Protein AF-A0A7V5EYB5-F1 (afdb_monomer)

Secondary structure (DSSP, 8-state):
--HHHHHHHHHHHHHTTTTTT-TTTTSPP--S--STTHHHHHHHHHHHHHHHHHHHHHHHHHHHHHHHHHT-HHHHHHHHHHHHHHHTT-SS-PPPP--HHHHHHHHHTT-

Mean predicted aligned error: 9.38 Å

Sequence (111 aa):
MGYLFVERLLEEARDRGDFDALPGSGEPLELADTGPGWWARRTLQEERRHERRAELLRRLRRELPRLVARRDRAGLEALAAAVRAWNDGAADDELPTVDVDELLRRAEERC

Structure (mmCIF, N/CA/C/O backbone):
data_AF-A0A7V5EYB5-F1
#
_entry.id   AF-A0A7V5EYB5-F1
#
loop_
_atom_site.group_PDB
_atom_site.id
_atom_site.type_symbol
_atom_site.label_atom_id
_atom_site.label_alt_id
_atom_site.label_comp_id
_atom_site.label_asym_id
_atom_site.label_entity_id
_atom_site.label_seq_id
_atom_site.pdbx_PDB_ins_code
_atom_site.Cartn_x
_atom_site.Cartn_y
_atom_site.Cartn_z
_atom_site.occupancy
_atom_site.B_iso_or_equiv
_atom_site.auth_seq_id
_atom_site.auth_comp_id
_atom_site.auth_asym_id
_atom_site.auth_atom_id
_atom_site.pdbx_PDB_model_num
ATOM 1 N N . MET A 1 1 ? -35.974 11.246 10.266 1.00 50.91 1 MET A N 1
ATOM 2 C CA . MET A 1 1 ? -36.735 10.456 11.257 1.00 50.91 1 MET A CA 1
ATOM 3 C C . MET A 1 1 ? -36.421 8.976 11.005 1.00 50.91 1 MET A C 1
ATOM 5 O O . MET A 1 1 ? -37.084 8.355 10.196 1.00 50.91 1 MET A O 1
ATOM 9 N N . GLY A 1 2 ? -35.316 8.458 11.552 1.00 59.19 2 GLY A N 1
ATOM 10 C CA . GLY A 1 2 ? -34.819 7.091 11.270 1.00 59.19 2 GLY A CA 1
ATOM 11 C C . GLY A 1 2 ? -34.095 6.421 12.446 1.00 59.19 2 GLY A C 1
ATOM 12 O O . GLY A 1 2 ? -33.813 5.231 12.392 1.00 59.19 2 GLY A O 1
ATOM 13 N N . TYR A 1 3 ? -33.859 7.168 13.529 1.00 62.97 3 TYR A N 1
ATOM 14 C CA . TYR A 1 3 ? -33.218 6.683 14.753 1.00 62.97 3 TYR A CA 1
ATOM 15 C C . TYR A 1 3 ? -34.043 5.595 15.465 1.00 62.97 3 TYR A C 1
ATOM 17 O O . TYR A 1 3 ? -33.483 4.590 15.874 1.00 62.97 3 TYR A O 1
ATOM 25 N N . LEU A 1 4 ? -35.377 5.718 15.502 1.00 76.50 4 LEU A N 1
ATOM 26 C CA . LEU A 1 4 ? -36.259 4.783 16.227 1.00 76.50 4 LEU A CA 1
ATOM 27 C C . LEU A 1 4 ? -36.265 3.349 15.672 1.00 76.50 4 LEU A C 1
ATOM 29 O O . LEU A 1 4 ? -36.464 2.399 16.420 1.00 76.50 4 LEU A O 1
ATOM 33 N N . PHE A 1 5 ? -36.066 3.174 14.362 1.00 87.25 5 PHE A N 1
ATOM 34 C CA . PHE A 1 5 ? -35.992 1.835 13.768 1.00 87.25 5 PHE A CA 1
ATOM 35 C C . PHE A 1 5 ? -34.659 1.155 14.088 1.00 87.25 5 PHE A C 1
ATOM 37 O O . PHE A 1 5 ? -34.631 -0.032 14.402 1.00 87.25 5 PHE A O 1
ATOM 44 N N . VAL A 1 6 ? -33.570 1.925 14.030 1.00 83.56 6 VAL A N 1
ATOM 45 C CA . VAL A 1 6 ? -32.222 1.440 14.334 1.00 83.56 6 VAL A CA 1
ATOM 46 C C . VAL A 1 6 ? -32.093 1.103 15.817 1.00 8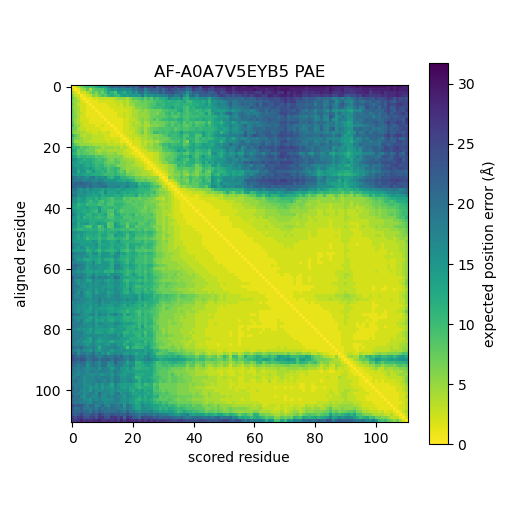3.56 6 VAL A C 1
ATOM 48 O O . VAL A 1 6 ? -31.565 0.047 16.139 1.00 83.56 6 VAL A O 1
ATOM 51 N N . GLU A 1 7 ? -32.626 1.939 16.711 1.0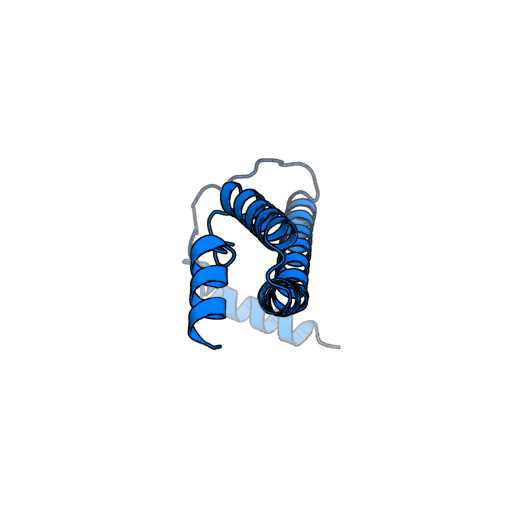0 87.69 7 GLU A N 1
ATOM 52 C CA . GLU A 1 7 ? -32.621 1.669 18.154 1.00 87.69 7 GLU A CA 1
ATOM 53 C C . GLU A 1 7 ? -33.385 0.390 18.500 1.00 87.69 7 GLU A C 1
ATOM 55 O O . GLU A 1 7 ? -32.842 -0.466 19.193 1.00 87.69 7 GLU A O 1
ATOM 60 N N . ARG A 1 8 ? -34.584 0.196 17.931 1.00 90.19 8 ARG A N 1
ATOM 61 C CA . ARG A 1 8 ? -35.361 -1.034 18.146 1.00 90.19 8 ARG A CA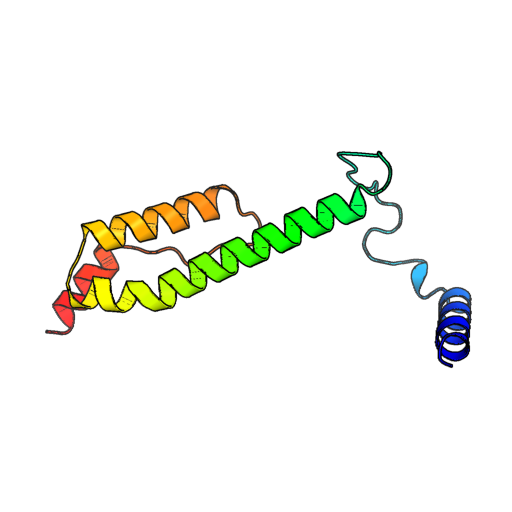 1
ATOM 62 C C . ARG A 1 8 ? -34.628 -2.282 17.646 1.00 90.19 8 ARG A C 1
ATOM 64 O O . ARG A 1 8 ? -34.620 -3.300 18.326 1.00 90.19 8 ARG A O 1
ATOM 71 N N . LEU A 1 9 ? -33.990 -2.207 16.477 1.00 88.56 9 LEU A N 1
ATOM 72 C CA . LEU A 1 9 ? -33.162 -3.302 15.954 1.00 88.56 9 LEU A CA 1
ATOM 73 C C . LEU A 1 9 ? -31.990 -3.635 16.882 1.00 88.56 9 LEU A C 1
ATOM 75 O O . LEU A 1 9 ? -31.648 -4.805 17.038 1.00 88.56 9 LEU A O 1
ATOM 79 N N . LEU A 1 10 ? -31.378 -2.611 17.479 1.00 86.31 10 LEU A N 1
ATOM 80 C CA . LEU A 1 10 ? -30.257 -2.774 18.396 1.00 86.31 10 LEU A CA 1
ATOM 81 C C . LEU A 1 10 ? -30.698 -3.449 19.699 1.00 86.31 10 LEU A C 1
ATOM 83 O O . LEU A 1 10 ? -30.016 -4.355 20.174 1.00 86.31 10 LEU A O 1
ATOM 87 N N . GLU A 1 11 ? -31.843 -3.037 20.246 1.00 89.06 11 GLU A N 1
ATOM 88 C CA . GLU A 1 11 ? -32.442 -3.655 21.433 1.00 89.06 11 GLU A CA 1
ATOM 89 C C . GLU A 1 11 ? -32.802 -5.120 21.180 1.00 89.06 11 GLU A C 1
ATOM 91 O O . GLU A 1 11 ? -32.371 -5.988 21.933 1.00 89.06 11 GLU A O 1
ATOM 96 N N . GLU A 1 12 ? -33.496 -5.420 20.079 1.00 91.38 12 GLU A N 1
ATOM 97 C CA . GLU A 1 12 ? -33.858 -6.796 19.723 1.00 91.38 12 GLU A CA 1
ATOM 98 C C . GLU A 1 12 ? -32.624 -7.689 19.507 1.00 91.38 12 GLU A C 1
ATOM 100 O O . GLU A 1 12 ? -32.628 -8.852 19.908 1.00 91.38 12 GLU A O 1
ATOM 105 N N . ALA A 1 13 ? -31.564 -7.169 18.880 1.00 85.69 13 ALA A N 1
ATOM 106 C CA . ALA A 1 13 ? -30.318 -7.910 18.674 1.00 85.69 13 ALA A CA 1
ATOM 107 C C . ALA A 1 13 ? -29.569 -8.166 19.989 1.00 85.69 13 ALA A C 1
ATOM 109 O O . ALA A 1 13 ? -29.036 -9.256 20.204 1.00 85.69 13 ALA A O 1
ATOM 110 N N . ARG A 1 14 ? -29.569 -7.184 20.899 1.00 85.50 14 ARG A N 1
ATOM 111 C CA . ARG A 1 14 ? -29.002 -7.342 22.240 1.00 85.50 14 ARG A CA 1
ATOM 112 C C . ARG A 1 14 ? -29.771 -8.389 23.044 1.00 85.50 14 ARG A C 1
ATOM 114 O O . ARG A 1 14 ? -29.144 -9.242 23.657 1.00 85.50 14 ARG A O 1
ATOM 121 N N . ASP A 1 15 ? -31.100 -8.353 23.007 1.00 89.31 15 ASP A N 1
ATOM 122 C CA . ASP A 1 15 ? -31.950 -9.283 23.758 1.00 89.31 15 ASP A CA 1
ATOM 123 C C . ASP A 1 15 ? -31.839 -10.729 23.243 1.00 89.31 15 ASP A C 1
ATOM 125 O O . ASP A 1 15 ? -31.988 -11.676 24.014 1.00 89.31 15 ASP A O 1
ATOM 129 N N . ARG A 1 16 ? -31.530 -10.919 21.953 1.00 89.88 16 ARG A N 1
ATOM 130 C CA . ARG A 1 16 ? -31.219 -12.236 21.370 1.00 89.88 16 ARG A CA 1
ATOM 131 C C . ARG A 1 16 ? -29.812 -12.746 21.689 1.00 89.88 16 ARG A C 1
ATOM 133 O O . ARG A 1 16 ? -29.531 -13.909 21.411 1.00 89.88 16 ARG A O 1
ATOM 140 N N . GLY A 1 17 ? -28.942 -11.905 22.248 1.00 86.81 17 GLY A N 1
ATOM 141 C CA . GLY A 1 17 ? -27.539 -12.249 22.469 1.00 86.81 17 GLY A CA 1
ATOM 142 C C . GLY A 1 17 ? -26.722 -12.301 21.175 1.00 86.81 17 GLY A C 1
ATOM 143 O O . GLY A 1 17 ? -25.685 -12.962 21.138 1.00 86.81 17 GLY A O 1
ATOM 144 N N . ASP A 1 18 ? -27.137 -11.587 20.116 1.00 85.81 18 ASP A N 1
ATOM 145 C CA . ASP A 1 18 ? -26.438 -11.567 18.816 1.00 85.81 18 ASP A CA 1
ATOM 146 C C . ASP A 1 18 ? -24.973 -11.059 18.946 1.00 85.81 18 ASP A C 1
ATOM 148 O O . ASP A 1 18 ? -24.164 -11.236 18.034 1.00 85.81 18 ASP A O 1
ATOM 152 N N . PHE A 1 19 ? -24.610 -10.454 20.089 1.00 83.38 19 PHE A N 1
ATOM 153 C CA . PHE A 1 19 ? -23.279 -9.916 20.397 1.00 83.38 19 PHE A CA 1
ATOM 154 C C . PHE A 1 19 ? -22.444 -10.754 21.388 1.00 83.38 19 PHE A C 1
ATOM 156 O O . PHE A 1 19 ? -21.265 -10.453 21.576 1.00 83.38 19 PHE A O 1
ATOM 163 N N . ASP A 1 20 ? -23.003 -11.796 22.013 1.00 81.56 20 ASP A N 1
ATOM 164 C CA . ASP A 1 20 ? -22.358 -12.479 23.151 1.00 81.56 20 ASP A CA 1
ATOM 165 C C . ASP A 1 20 ? -21.142 -13.338 22.747 1.00 81.56 20 ASP A C 1
ATOM 167 O O . ASP A 1 20 ? -20.248 -13.589 23.556 1.00 81.56 20 ASP A O 1
ATOM 171 N N . ALA A 1 21 ? -21.070 -13.756 21.481 1.00 81.56 21 ALA A N 1
ATOM 172 C CA . ALA A 1 21 ? -20.034 -14.651 20.956 1.00 81.56 21 ALA A CA 1
ATOM 173 C C . ALA A 1 21 ? -19.368 -14.113 19.679 1.00 81.56 21 ALA A C 1
ATOM 175 O O . ALA A 1 21 ? -19.020 -14.879 18.777 1.00 81.56 21 ALA A O 1
ATOM 176 N N . LEU A 1 22 ? -19.207 -12.789 19.576 1.00 84.06 22 LEU A N 1
ATOM 177 C CA . LEU A 1 22 ? -18.480 -12.210 18.449 1.00 84.06 22 LEU A CA 1
ATOM 178 C C . LEU A 1 22 ? -17.041 -12.752 18.387 1.00 84.06 22 LEU A C 1
ATOM 180 O O . LEU A 1 22 ? -16.419 -12.965 19.432 1.00 84.06 22 LEU A O 1
ATOM 184 N N . PRO A 1 23 ? -16.481 -12.950 17.180 1.00 79.12 23 PRO A N 1
ATOM 185 C CA . PRO A 1 23 ? -15.068 -13.275 17.026 1.00 79.12 23 PRO A CA 1
ATOM 186 C C . PRO A 1 23 ? -14.195 -12.264 17.785 1.00 79.12 23 PRO A C 1
ATOM 188 O O . PRO A 1 23 ? -14.356 -11.057 17.606 1.00 79.12 23 PRO A O 1
ATOM 191 N N . GLY A 1 24 ? -13.304 -12.754 18.651 1.00 75.81 24 GLY A N 1
ATOM 192 C CA . GLY A 1 24 ? -12.469 -11.917 19.523 1.00 75.81 24 GLY A CA 1
ATOM 193 C C . GLY A 1 24 ? -13.145 -11.445 20.822 1.00 75.81 24 GLY A C 1
ATOM 194 O O . GLY A 1 24 ? -12.559 -10.652 21.556 1.00 75.81 24 GLY A O 1
ATOM 195 N N . SER A 1 25 ? -14.361 -11.911 21.143 1.00 80.81 25 SER A N 1
ATOM 196 C CA . SER A 1 25 ? -15.018 -11.623 22.428 1.00 80.81 25 SER A CA 1
ATOM 197 C C . SER A 1 25 ? -14.171 -12.139 23.596 1.00 80.81 25 SER A C 1
ATOM 199 O O . SER A 1 25 ? -13.815 -13.315 23.652 1.00 80.81 25 SER A O 1
ATOM 201 N N . GLY A 1 26 ? -13.831 -11.245 24.529 1.00 77.25 26 GLY A N 1
ATOM 202 C CA . GLY A 1 26 ? -12.984 -11.551 25.685 1.00 77.25 26 GLY A CA 1
ATOM 203 C C . GLY A 1 26 ? -11.476 -11.541 25.409 1.00 77.25 26 GLY A C 1
ATOM 204 O O . GLY A 1 26 ? -10.703 -11.645 26.363 1.00 77.25 26 GLY A O 1
ATOM 205 N N . GLU A 1 27 ? -11.041 -11.375 24.155 1.00 81.50 27 GLU A N 1
ATOM 206 C CA . GLU A 1 27 ? -9.620 -11.211 23.843 1.00 81.50 27 GLU A CA 1
ATOM 207 C C . GLU A 1 27 ? -9.144 -9.784 24.175 1.00 81.50 27 GLU A C 1
ATOM 209 O O . GLU A 1 27 ? -9.883 -8.813 23.971 1.00 81.50 27 GLU A O 1
ATOM 214 N N . PRO A 1 28 ? -7.915 -9.617 24.703 1.00 77.00 28 PRO A N 1
ATOM 215 C CA . PRO A 1 28 ? -7.356 -8.297 24.956 1.00 77.00 28 PRO A CA 1
ATOM 216 C C . PRO A 1 28 ? -7.260 -7.487 23.663 1.00 77.00 28 PRO A C 1
ATOM 218 O O . PRO A 1 28 ? -6.704 -7.940 22.665 1.00 77.00 28 PRO A O 1
ATOM 221 N N . LEU A 1 29 ? -7.747 -6.247 23.697 1.00 71.38 29 LEU A N 1
ATOM 222 C CA . LEU A 1 29 ? -7.483 -5.309 22.613 1.00 71.38 29 LEU A CA 1
ATOM 223 C C . LEU A 1 29 ? -6.018 -4.867 22.690 1.00 71.38 29 LEU A C 1
ATOM 225 O O . LEU A 1 29 ? -5.581 -4.297 23.691 1.00 71.38 29 LEU A O 1
ATOM 229 N N . GLU A 1 30 ? -5.277 -5.086 21.607 1.00 73.56 30 GLU A N 1
ATOM 230 C CA . GLU A 1 30 ? -3.930 -4.547 21.395 1.00 73.56 30 GLU A CA 1
ATOM 231 C C . GLU A 1 30 ? -4.015 -3.021 21.196 1.00 73.56 30 GLU A C 1
ATOM 233 O O . GLU A 1 30 ? -4.104 -2.498 20.076 1.00 73.56 30 GLU A O 1
ATOM 238 N N . LEU A 1 31 ? -4.060 -2.292 22.314 1.00 69.81 31 LEU A N 1
ATOM 239 C CA . LEU A 1 31 ? -4.127 -0.834 22.357 1.00 69.81 31 LEU A CA 1
ATOM 240 C C . LEU A 1 31 ? -2.717 -0.254 22.505 1.00 69.81 31 LEU A C 1
ATOM 242 O O . LEU A 1 31 ? -2.212 -0.094 23.612 1.00 69.81 31 LEU A O 1
ATOM 246 N N . ALA A 1 32 ? -2.089 0.104 21.383 1.00 69.69 32 ALA A N 1
ATOM 247 C CA . ALA A 1 32 ? -0.806 0.817 21.389 1.00 69.69 32 ALA A CA 1
ATOM 248 C C . ALA A 1 32 ? -0.919 2.263 21.931 1.00 69.69 32 ALA A C 1
ATOM 250 O O . ALA A 1 32 ? 0.070 2.844 22.370 1.00 69.69 32 ALA A O 1
ATOM 251 N N . ASP A 1 33 ? -2.123 2.843 21.896 1.00 69.94 33 ASP A N 1
ATOM 252 C CA . ASP A 1 33 ? -2.465 4.185 22.375 1.00 69.94 33 ASP A CA 1
ATOM 253 C C . ASP A 1 33 ? -3.854 4.124 23.032 1.00 69.94 33 ASP A C 1
ATOM 255 O O . ASP A 1 33 ? -4.814 3.664 22.416 1.00 69.94 33 ASP A O 1
ATOM 259 N N . THR A 1 34 ? -3.961 4.564 24.286 1.00 78.44 34 THR A N 1
ATOM 260 C CA . THR A 1 34 ? -5.214 4.590 25.064 1.00 78.44 34 THR A CA 1
ATOM 261 C C . THR A 1 34 ? -5.809 5.994 25.180 1.00 78.44 34 THR A C 1
ATOM 263 O O . THR A 1 34 ? -6.849 6.185 25.815 1.00 78.44 34 THR A O 1
ATOM 266 N N . GLY A 1 35 ? -5.182 6.995 24.556 1.00 84.62 35 GLY A N 1
ATOM 267 C CA . GLY A 1 35 ? -5.657 8.369 24.566 1.00 84.62 35 GLY A CA 1
ATOM 268 C C . GLY A 1 35 ? -7.004 8.523 23.846 1.00 84.62 35 GLY A C 1
ATOM 269 O O . GLY A 1 35 ? -7.293 7.791 22.893 1.00 84.62 35 GLY A O 1
ATOM 270 N N . PRO A 1 36 ? -7.833 9.515 24.221 1.00 85.31 36 PRO A N 1
ATOM 271 C CA . PRO A 1 36 ? -9.100 9.787 23.545 1.00 85.31 36 PRO A CA 1
ATOM 272 C C . PRO A 1 36 ? -8.946 9.848 22.018 1.00 85.31 36 PRO A C 1
ATOM 274 O O . PRO A 1 36 ? -8.034 10.495 21.499 1.00 85.31 36 PRO A O 1
ATOM 277 N N . GLY A 1 37 ? -9.820 9.149 21.288 1.00 86.25 37 GLY A N 1
ATOM 278 C CA . GLY A 1 37 ? -9.805 9.109 19.820 1.00 86.25 37 GLY A CA 1
ATOM 279 C C . GLY A 1 37 ? -8.733 8.212 19.182 1.00 86.25 37 GLY A C 1
ATOM 280 O O . GLY A 1 37 ? -8.481 8.353 17.985 1.00 86.25 37 GLY A O 1
ATOM 281 N N . TRP A 1 38 ? -8.101 7.303 19.937 1.00 84.00 38 TRP A N 1
ATOM 282 C CA . TRP A 1 38 ? -7.118 6.344 19.404 1.00 84.00 38 TRP A CA 1
ATOM 283 C C . TRP A 1 38 ? -7.674 5.518 18.235 1.00 84.00 38 TRP A C 1
ATOM 285 O O . TRP A 1 38 ? -6.986 5.332 17.234 1.00 84.00 38 TRP A O 1
ATOM 295 N N . TRP A 1 39 ? -8.943 5.102 18.318 1.00 85.00 39 TRP A N 1
ATOM 296 C CA . TRP A 1 39 ? -9.610 4.319 17.277 1.00 85.00 39 TRP A CA 1
ATOM 297 C C . TRP A 1 39 ? -9.704 5.109 15.969 1.00 85.00 39 TRP A C 1
ATOM 299 O O . TRP A 1 39 ? -9.332 4.603 14.920 1.00 85.00 39 TRP A O 1
ATOM 309 N N . ALA A 1 40 ? -10.083 6.388 16.036 1.00 89.56 40 ALA A N 1
ATOM 310 C CA . ALA A 1 40 ? -10.196 7.244 14.860 1.00 89.56 40 ALA A CA 1
ATOM 311 C C . ALA A 1 40 ? -8.826 7.497 14.216 1.00 89.56 40 ALA A C 1
ATOM 313 O O . ALA A 1 40 ? -8.697 7.469 12.994 1.00 89.56 40 ALA A O 1
ATOM 314 N N . ARG A 1 41 ? -7.777 7.705 15.028 1.00 88.44 41 ARG A N 1
ATOM 315 C CA . ARG A 1 41 ? -6.398 7.827 14.527 1.00 88.44 41 ARG A CA 1
ATOM 316 C C . ARG A 1 41 ? -5.943 6.549 13.830 1.00 88.44 41 ARG A C 1
ATOM 318 O O . ARG A 1 41 ? -5.360 6.635 12.752 1.00 88.44 41 ARG A O 1
ATOM 325 N N . ARG A 1 42 ? -6.221 5.388 14.427 1.00 87.88 42 ARG A N 1
ATOM 326 C CA . ARG A 1 42 ? -5.901 4.076 13.858 1.00 87.88 42 ARG A CA 1
ATOM 327 C C . ARG A 1 42 ? -6.615 3.860 12.525 1.00 87.88 42 ARG A C 1
ATOM 329 O O . ARG A 1 42 ? -5.938 3.625 11.531 1.00 87.88 42 ARG A O 1
ATOM 336 N N . THR A 1 43 ? -7.929 4.071 12.475 1.00 90.50 43 THR A N 1
ATOM 337 C CA . THR A 1 43 ? -8.710 3.972 11.234 1.00 90.50 43 THR A CA 1
ATOM 338 C C . THR A 1 43 ? -8.177 4.922 10.162 1.00 90.50 43 THR A C 1
ATOM 340 O O . THR A 1 43 ? -7.981 4.519 9.025 1.00 90.50 43 THR A O 1
ATOM 343 N N . LEU A 1 44 ? -7.843 6.172 10.504 1.00 93.06 44 LEU A N 1
ATOM 344 C CA . LEU A 1 44 ? -7.250 7.106 9.537 1.00 93.06 44 LEU A CA 1
ATOM 345 C C . LEU A 1 44 ? -5.885 6.640 9.008 1.00 93.06 44 LEU A C 1
ATOM 347 O O . LEU A 1 44 ? -5.566 6.891 7.847 1.00 93.06 44 LEU A O 1
ATOM 351 N N . GLN A 1 45 ? -5.054 6.006 9.838 1.00 90.56 45 GLN A N 1
ATOM 352 C CA . GLN A 1 45 ? -3.770 5.448 9.401 1.00 90.56 45 GLN A CA 1
ATOM 353 C C . GLN A 1 45 ? -3.969 4.258 8.455 1.00 90.56 45 GLN A C 1
ATOM 355 O O . GLN A 1 45 ? -3.278 4.175 7.436 1.00 90.56 45 GLN A O 1
ATOM 360 N N . GLU A 1 46 ? -4.920 3.378 8.773 1.00 90.62 46 GLU A N 1
ATOM 361 C CA . GLU A 1 46 ? -5.320 2.232 7.949 1.00 90.62 46 GLU A CA 1
ATOM 362 C C . GLU A 1 46 ? -5.876 2.701 6.592 1.00 90.62 46 GLU A C 1
ATOM 364 O O . GLU A 1 46 ? -5.363 2.303 5.547 1.00 90.62 46 GLU A O 1
ATOM 369 N N . GLU A 1 47 ? -6.802 3.661 6.575 1.00 94.06 47 GLU A N 1
ATOM 370 C CA . GLU A 1 47 ? -7.351 4.231 5.336 1.00 94.06 47 GLU A CA 1
ATOM 371 C C . GLU A 1 47 ? -6.272 4.902 4.476 1.00 94.06 47 GLU A C 1
ATOM 373 O O . GLU A 1 47 ? -6.137 4.616 3.285 1.00 94.06 47 GLU A O 1
ATOM 378 N N . ARG A 1 48 ? -5.403 5.729 5.076 1.00 94.00 48 ARG A N 1
ATOM 379 C CA . ARG A 1 48 ? -4.274 6.339 4.348 1.00 94.00 48 ARG A CA 1
ATOM 380 C C . ARG A 1 48 ? -3.334 5.291 3.767 1.00 94.00 48 ARG A C 1
ATOM 382 O O . ARG A 1 48 ? -2.708 5.528 2.733 1.00 94.00 48 ARG A O 1
ATOM 389 N N . ARG A 1 49 ? -3.156 4.160 4.451 1.00 92.62 49 ARG A N 1
ATOM 390 C CA . ARG A 1 49 ? -2.376 3.036 3.933 1.00 92.62 49 ARG A CA 1
ATOM 391 C C . ARG A 1 49 ? -3.076 2.444 2.709 1.00 92.62 49 ARG A C 1
ATOM 393 O O . ARG A 1 49 ? -2.436 2.356 1.662 1.00 92.62 49 ARG A O 1
ATOM 400 N N . HIS A 1 50 ? -4.369 2.141 2.789 1.00 92.62 50 HIS A N 1
ATOM 401 C CA . HIS A 1 50 ? -5.144 1.633 1.654 1.00 92.62 50 HIS A CA 1
ATOM 402 C C . HIS A 1 50 ? -5.121 2.579 0.443 1.00 92.62 50 HIS A C 1
ATOM 404 O O . HIS A 1 50 ? -4.943 2.128 -0.692 1.00 92.62 50 HIS A O 1
ATOM 410 N N . GLU A 1 51 ? -5.198 3.892 0.657 1.00 94.75 51 GLU A N 1
ATOM 411 C CA . GLU A 1 51 ? -5.074 4.887 -0.413 1.00 94.75 51 GLU A CA 1
ATOM 412 C C . GLU A 1 51 ? -3.698 4.853 -1.093 1.00 94.75 51 GLU A C 1
ATOM 414 O O . GLU A 1 51 ? -3.614 4.830 -2.326 1.00 94.75 51 GLU A O 1
ATOM 419 N N . ARG A 1 52 ? -2.609 4.804 -0.309 1.00 94.62 52 ARG A N 1
ATOM 420 C CA . ARG A 1 52 ? -1.240 4.693 -0.847 1.00 94.62 52 ARG A CA 1
ATOM 421 C C . ARG A 1 52 ? -1.061 3.416 -1.662 1.00 94.62 52 ARG A C 1
ATOM 423 O O . ARG A 1 52 ? -0.475 3.459 -2.745 1.00 94.62 52 ARG A O 1
ATOM 430 N N . ARG A 1 53 ? -1.610 2.301 -1.178 1.00 95.31 53 ARG A N 1
ATOM 431 C CA . ARG A 1 53 ? -1.616 1.027 -1.900 1.00 95.31 53 ARG A CA 1
ATOM 432 C C . ARG A 1 53 ? -2.329 1.149 -3.244 1.00 95.31 53 ARG A C 1
ATOM 434 O O . ARG A 1 53 ? -1.803 0.742 -4.281 1.00 95.31 53 ARG A O 1
ATOM 441 N N . ALA A 1 54 ? -3.537 1.710 -3.229 1.00 95.62 54 ALA A N 1
ATOM 442 C CA . ALA A 1 54 ? -4.347 1.887 -4.424 1.00 95.62 54 ALA A CA 1
ATOM 443 C C . ALA A 1 54 ? -3.625 2.759 -5.460 1.00 95.62 54 ALA A C 1
ATOM 445 O O . ALA A 1 54 ? -3.678 2.464 -6.655 1.00 95.62 54 ALA A O 1
ATOM 446 N N . GLU A 1 55 ? -2.905 3.789 -5.016 1.00 96.56 55 GLU A N 1
ATOM 447 C CA . GLU A 1 55 ? -2.095 4.618 -5.903 1.00 96.56 55 GLU A CA 1
ATOM 448 C C . GLU A 1 55 ? -0.935 3.842 -6.534 1.00 96.56 55 GLU A C 1
ATOM 450 O O . GLU A 1 55 ? -0.738 3.917 -7.749 1.00 96.56 55 GLU A O 1
ATOM 455 N N . LEU A 1 56 ? -0.220 3.022 -5.759 1.00 95.69 56 LEU A N 1
ATOM 456 C CA . LEU A 1 56 ? 0.855 2.188 -6.298 1.00 95.69 56 LEU A CA 1
ATOM 457 C C . LEU A 1 56 ? 0.325 1.150 -7.306 1.00 95.69 56 LEU A C 1
ATOM 459 O O . LEU A 1 56 ? 0.931 0.950 -8.360 1.00 95.69 56 LEU A O 1
ATOM 463 N N . LEU A 1 57 ? -0.855 0.569 -7.066 1.00 96.31 57 LEU A N 1
ATOM 464 C CA . LEU A 1 57 ? -1.543 -0.296 -8.035 1.00 96.31 57 LEU A CA 1
ATOM 465 C C . LEU A 1 57 ? -1.943 0.440 -9.315 1.00 96.31 57 LEU A C 1
ATOM 467 O O . LEU A 1 57 ? -1.772 -0.092 -10.416 1.00 96.31 57 LEU A O 1
ATOM 471 N N . ARG A 1 58 ? -2.486 1.657 -9.199 1.00 97.75 58 ARG A N 1
ATOM 472 C CA . ARG A 1 58 ? -2.808 2.493 -10.365 1.00 97.75 58 ARG A CA 1
ATOM 473 C C . ARG A 1 58 ? -1.550 2.795 -11.169 1.00 97.75 58 ARG A C 1
ATOM 475 O O . ARG A 1 58 ? -1.570 2.663 -12.394 1.00 97.75 58 ARG A O 1
ATOM 482 N N . ARG A 1 59 ? -0.452 3.129 -10.489 1.00 97.38 59 ARG A N 1
ATOM 483 C CA . ARG A 1 59 ? 0.854 3.353 -11.109 1.00 97.38 59 ARG A CA 1
ATOM 484 C C . ARG A 1 59 ? 1.354 2.109 -11.837 1.00 97.38 59 ARG A C 1
ATOM 486 O O . ARG A 1 59 ? 1.694 2.225 -13.008 1.00 97.38 59 ARG A O 1
ATOM 493 N N . LEU A 1 60 ? 1.324 0.934 -11.204 1.00 96.25 60 LEU A N 1
ATOM 494 C CA . LEU A 1 60 ? 1.685 -0.347 -11.827 1.00 96.25 60 LEU A CA 1
ATOM 495 C C . LEU A 1 60 ? 0.894 -0.587 -13.114 1.00 96.25 60 LEU A C 1
ATOM 497 O O . LEU A 1 60 ? 1.479 -0.748 -14.182 1.00 96.25 60 LEU A O 1
ATOM 501 N N . ARG A 1 61 ? -0.440 -0.536 -13.034 1.00 97.00 61 ARG A N 1
ATOM 502 C CA . ARG A 1 61 ? -1.327 -0.745 -14.192 1.00 97.00 61 ARG A CA 1
ATOM 503 C C . ARG A 1 61 ? -1.048 0.242 -15.323 1.00 97.00 61 ARG A C 1
ATOM 505 O O . ARG A 1 61 ? -1.151 -0.113 -16.494 1.00 97.00 61 ARG A O 1
ATOM 512 N N . ARG A 1 62 ? -0.702 1.483 -14.980 1.00 97.50 62 ARG A N 1
ATOM 513 C CA . ARG A 1 62 ? -0.402 2.545 -15.940 1.00 97.50 62 ARG A CA 1
ATOM 514 C C . ARG A 1 62 ? 0.982 2.363 -16.570 1.00 97.50 62 ARG A C 1
ATOM 516 O O . ARG A 1 62 ? 1.112 2.425 -17.789 1.00 97.50 62 ARG A O 1
ATOM 523 N N . GLU A 1 63 ? 2.027 2.211 -15.776 1.00 97.69 63 GLU A N 1
ATOM 524 C CA . GLU A 1 63 ? 3.413 2.353 -16.237 1.00 97.69 63 GLU A CA 1
ATOM 525 C C . GLU A 1 63 ? 4.005 1.043 -16.746 1.00 97.69 63 GLU A C 1
ATOM 527 O O . GLU A 1 63 ? 4.683 1.058 -17.772 1.00 97.69 63 GLU A O 1
ATOM 532 N N . LEU A 1 64 ? 3.680 -0.089 -16.115 1.00 96.69 64 LEU A N 1
ATOM 533 C CA . LEU A 1 64 ? 4.252 -1.392 -16.451 1.00 96.69 64 LEU A CA 1
ATOM 534 C C . LEU A 1 64 ? 4.168 -1.737 -17.953 1.00 96.69 64 LEU A C 1
ATOM 536 O O . LEU A 1 64 ? 5.217 -1.997 -18.540 1.00 96.69 64 LEU A O 1
ATOM 540 N N . PRO A 1 65 ? 3.005 -1.666 -18.639 1.00 95.88 65 PRO A N 1
ATOM 541 C CA . PRO A 1 65 ? 2.947 -2.005 -20.064 1.00 95.88 65 PRO A CA 1
ATOM 542 C C . PRO A 1 65 ? 3.781 -1.059 -20.940 1.00 95.88 65 PRO A C 1
ATOM 544 O O . PRO A 1 65 ? 4.343 -1.487 -21.945 1.00 95.88 65 PRO A O 1
ATOM 547 N N . ARG A 1 66 ? 3.896 0.222 -20.560 1.00 96.25 66 ARG A N 1
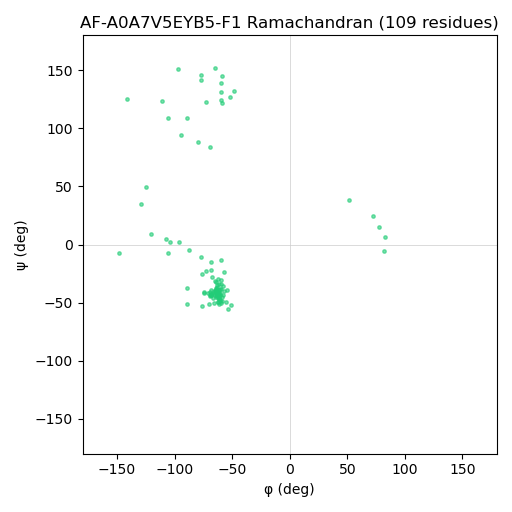ATOM 548 C CA . ARG A 1 66 ? 4.686 1.217 -21.302 1.00 96.25 66 ARG A CA 1
ATOM 549 C C . ARG A 1 66 ? 6.181 0.948 -21.163 1.00 96.25 66 ARG A C 1
ATOM 551 O O . ARG A 1 66 ? 6.909 1.050 -22.145 1.00 96.25 66 ARG A O 1
ATOM 558 N N . LEU A 1 67 ? 6.622 0.602 -19.957 1.00 97.00 67 LEU A N 1
ATOM 559 C CA . LEU A 1 67 ? 8.015 0.281 -19.663 1.00 97.00 67 LEU A CA 1
ATOM 560 C C . LEU A 1 67 ? 8.436 -1.026 -20.343 1.00 97.00 67 LEU A C 1
ATOM 562 O O . LEU A 1 67 ? 9.480 -1.061 -20.989 1.00 97.00 67 LEU A O 1
ATOM 566 N N . VAL A 1 68 ? 7.581 -2.054 -20.303 1.00 96.25 68 VAL A N 1
ATOM 567 C CA . VAL A 1 68 ? 7.805 -3.320 -21.021 1.00 96.25 68 VAL A CA 1
ATOM 568 C C . VA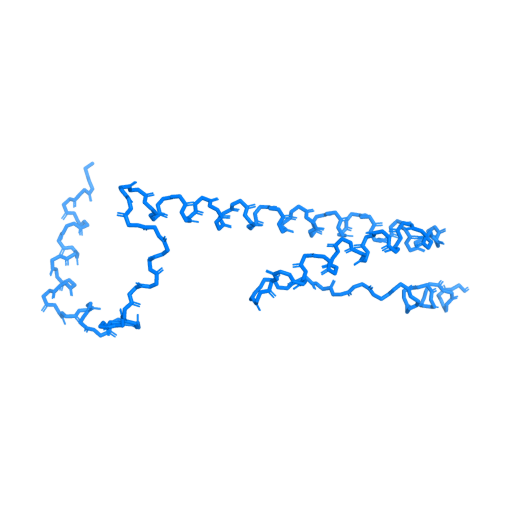L A 1 68 ? 7.891 -3.091 -22.533 1.00 96.25 68 VAL A C 1
ATOM 570 O O . VAL A 1 68 ? 8.840 -3.549 -23.162 1.00 96.25 68 VAL A O 1
ATOM 573 N N . ALA A 1 69 ? 6.962 -2.331 -23.126 1.00 94.75 69 ALA A N 1
ATOM 574 C CA . ALA A 1 69 ? 6.967 -2.061 -24.569 1.00 94.75 69 ALA A CA 1
ATOM 575 C C . ALA A 1 69 ? 8.234 -1.327 -25.042 1.00 94.75 69 ALA A C 1
ATOM 577 O O . ALA A 1 69 ? 8.715 -1.563 -26.148 1.00 94.75 69 ALA A O 1
ATOM 578 N N . ARG A 1 70 ? 8.785 -0.443 -24.203 1.00 95.12 70 ARG A N 1
ATOM 579 C CA . ARG A 1 70 ? 10.028 0.293 -24.484 1.00 95.12 70 ARG A CA 1
ATOM 580 C C . ARG A 1 70 ? 11.286 -0.468 -24.065 1.00 95.12 70 ARG A C 1
ATOM 582 O O . 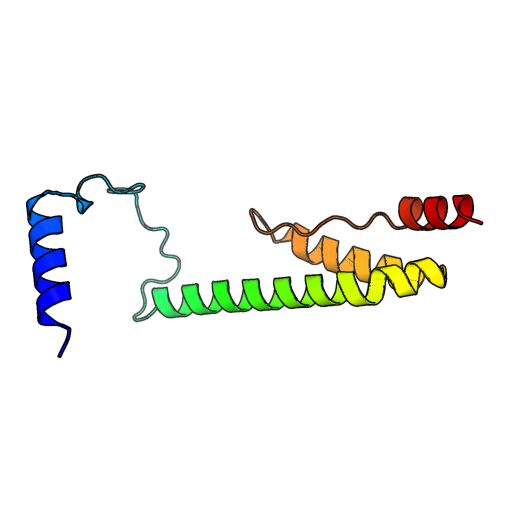ARG A 1 70 ? 12.376 0.027 -24.329 1.00 95.12 70 ARG A O 1
ATOM 589 N N . ARG A 1 71 ? 11.138 -1.633 -23.420 1.00 94.81 71 ARG A N 1
ATOM 590 C CA . ARG A 1 71 ? 12.223 -2.403 -22.790 1.00 94.81 71 ARG A CA 1
ATOM 591 C C . ARG A 1 71 ? 13.066 -1.546 -21.835 1.00 94.81 71 ARG A C 1
ATOM 593 O O . ARG A 1 71 ? 14.283 -1.675 -21.757 1.00 94.81 71 ARG A O 1
ATOM 600 N N . ASP A 1 72 ? 12.402 -0.649 -21.109 1.00 96.88 72 ASP A N 1
ATOM 601 C CA . ASP A 1 72 ? 13.041 0.254 -20.152 1.00 96.88 72 ASP A CA 1
ATOM 602 C C . ASP A 1 72 ? 13.320 -0.482 -18.837 1.00 96.88 72 ASP A C 1
ATOM 604 O O . ASP A 1 72 ? 12.500 -0.494 -17.914 1.00 96.88 72 ASP A O 1
ATOM 608 N N . ARG A 1 73 ? 14.490 -1.124 -18.771 1.00 96.50 73 ARG A N 1
ATOM 609 C CA . ARG A 1 73 ? 14.929 -1.884 -17.597 1.00 96.50 73 ARG A CA 1
ATOM 610 C C . ARG A 1 73 ? 15.002 -1.019 -16.339 1.00 96.50 73 ARG A C 1
ATOM 612 O O . ARG A 1 73 ? 14.486 -1.429 -15.305 1.00 96.50 73 ARG A O 1
ATOM 619 N N . ALA A 1 74 ? 15.577 0.180 -16.431 1.00 97.69 74 ALA A N 1
ATOM 620 C CA . ALA A 1 74 ? 15.741 1.065 -15.278 1.00 97.69 74 ALA A CA 1
ATOM 621 C C . ALA A 1 74 ? 14.383 1.474 -14.681 1.00 97.69 74 ALA A C 1
ATOM 623 O O . ALA A 1 74 ? 14.197 1.4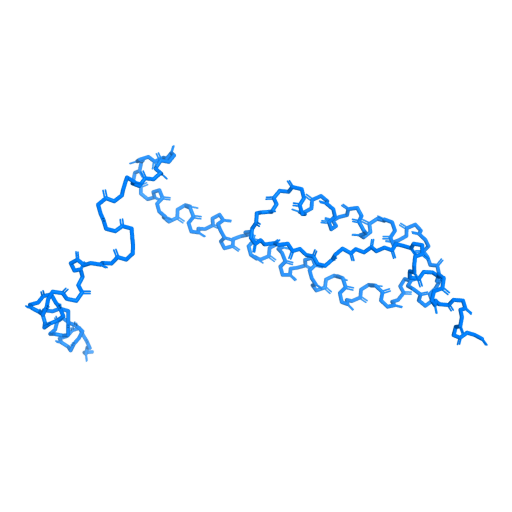53 -13.463 1.00 97.69 74 ALA A O 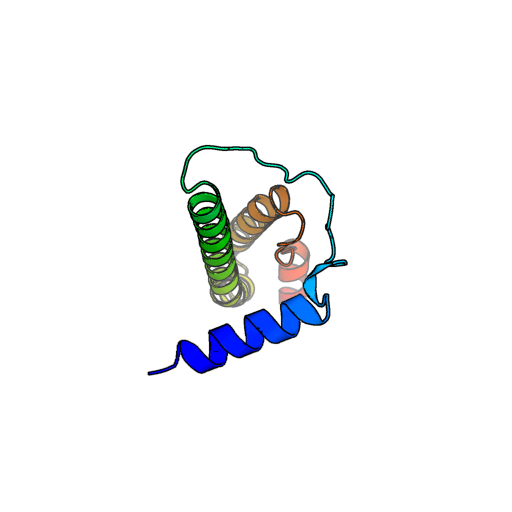1
ATOM 624 N N . GLY A 1 75 ? 13.401 1.788 -15.533 1.00 97.31 75 GLY A N 1
ATOM 625 C CA . GLY A 1 75 ? 12.042 2.081 -15.085 1.00 97.31 75 GLY A CA 1
ATOM 626 C C . GLY A 1 75 ? 11.343 0.875 -14.445 1.00 97.31 75 GLY A C 1
ATOM 627 O O . GLY A 1 75 ? 10.666 1.031 -13.425 1.00 97.31 75 GLY A O 1
ATOM 628 N N . LEU A 1 76 ? 11.519 -0.330 -15.003 1.00 97.62 76 LEU A N 1
ATOM 629 C CA . LEU A 1 76 ? 10.976 -1.568 -14.429 1.00 97.62 76 LEU A CA 1
ATOM 630 C C . LEU A 1 76 ? 11.598 -1.886 -13.064 1.00 97.62 76 LEU A C 1
ATOM 632 O O . LEU A 1 76 ? 10.870 -2.219 -12.132 1.00 97.62 76 LEU A O 1
ATOM 636 N N . GLU A 1 77 ? 12.915 -1.733 -12.921 1.00 97.81 77 GLU A N 1
ATOM 637 C CA . GLU A 1 77 ? 13.629 -1.939 -11.656 1.00 97.81 77 GLU A CA 1
ATOM 638 C C . GLU A 1 77 ? 13.170 -0.955 -10.579 1.00 97.81 77 GLU A C 1
ATOM 640 O O . GLU A 1 77 ? 12.920 -1.365 -9.444 1.00 97.81 77 GLU A O 1
ATOM 645 N N . ALA A 1 78 ? 12.975 0.319 -10.931 1.00 97.75 78 ALA A N 1
ATOM 646 C CA . ALA A 1 78 ? 12.449 1.323 -10.011 1.00 97.75 78 ALA A CA 1
ATOM 647 C C . ALA A 1 78 ? 11.020 0.990 -9.543 1.00 97.75 78 ALA A C 1
ATOM 649 O O . ALA A 1 78 ? 10.693 1.138 -8.362 1.00 97.75 78 ALA A O 1
ATOM 650 N N . LEU A 1 79 ? 10.164 0.516 -10.452 1.00 96.44 79 LEU A N 1
ATOM 651 C CA . LEU A 1 79 ? 8.795 0.118 -10.125 1.00 96.44 79 LEU A CA 1
ATOM 652 C C . LEU A 1 79 ? 8.766 -1.156 -9.266 1.00 96.44 79 LEU A C 1
ATOM 654 O O . LEU A 1 79 ? 8.025 -1.217 -8.286 1.00 96.44 79 LEU A O 1
ATOM 658 N N . ALA A 1 80 ? 9.615 -2.136 -9.580 1.00 97.38 80 ALA A N 1
ATOM 659 C CA . ALA A 1 80 ? 9.775 -3.354 -8.793 1.00 97.38 80 ALA A CA 1
ATOM 660 C C . ALA A 1 80 ? 10.323 -3.061 -7.387 1.00 97.38 80 ALA A C 1
ATOM 662 O O . ALA A 1 80 ? 9.861 -3.652 -6.415 1.00 97.38 80 ALA A O 1
ATOM 663 N N . ALA A 1 81 ? 11.258 -2.116 -7.252 1.00 97.25 81 ALA A N 1
ATOM 664 C CA . ALA A 1 81 ? 11.771 -1.678 -5.957 1.00 97.25 81 ALA A CA 1
ATOM 665 C C . ALA A 1 81 ? 10.681 -1.021 -5.097 1.00 97.25 81 ALA A C 1
ATOM 667 O O . ALA A 1 81 ? 10.593 -1.314 -3.909 1.00 97.25 81 ALA A O 1
ATOM 668 N N . ALA A 1 82 ? 9.816 -0.193 -5.691 1.00 96.31 82 ALA A N 1
ATOM 669 C CA . ALA A 1 82 ? 8.682 0.398 -4.979 1.00 96.31 82 ALA A CA 1
ATOM 670 C C . ALA A 1 82 ? 7.683 -0.662 -4.481 1.00 96.31 82 ALA A C 1
ATOM 672 O O . ALA A 1 82 ? 7.176 -0.547 -3.368 1.00 96.31 82 ALA A O 1
ATOM 673 N N . VAL A 1 83 ? 7.422 -1.702 -5.281 1.00 96.94 83 VAL A N 1
ATOM 674 C CA . VAL A 1 83 ? 6.575 -2.837 -4.875 1.00 96.94 83 VAL A CA 1
ATOM 675 C C . VAL A 1 83 ? 7.217 -3.642 -3.751 1.00 96.94 83 VAL A C 1
ATOM 677 O O . VAL A 1 83 ? 6.545 -3.936 -2.769 1.00 96.94 83 VAL A O 1
ATOM 680 N N . ARG A 1 84 ? 8.513 -3.958 -3.855 1.00 96.38 84 ARG A N 1
ATOM 681 C CA . ARG A 1 84 ? 9.237 -4.668 -2.790 1.00 96.38 84 ARG A CA 1
ATOM 682 C C . ARG A 1 84 ? 9.206 -3.892 -1.478 1.00 96.38 84 ARG A C 1
ATOM 684 O O . ARG A 1 84 ? 8.779 -4.440 -0.476 1.00 96.38 84 ARG A O 1
ATOM 691 N N . ALA A 1 85 ? 9.523 -2.598 -1.515 1.00 95.50 85 ALA A N 1
ATOM 692 C CA . ALA A 1 85 ? 9.486 -1.745 -0.328 1.00 95.50 85 ALA A CA 1
ATOM 693 C C . ALA A 1 85 ? 8.091 -1.668 0.323 1.00 95.50 85 ALA A C 1
ATOM 695 O O . ALA A 1 85 ? 7.989 -1.484 1.532 1.00 95.50 85 ALA A O 1
ATOM 696 N N . TRP A 1 86 ? 7.012 -1.794 -0.461 1.00 95.31 86 TRP A N 1
ATOM 697 C CA . TRP A 1 86 ? 5.661 -1.927 0.086 1.00 95.31 86 TRP A CA 1
ATOM 698 C C . TRP A 1 86 ? 5.454 -3.282 0.769 1.00 95.31 86 TRP A C 1
ATOM 700 O O . TRP A 1 86 ? 5.010 -3.324 1.917 1.00 95.31 86 TRP A O 1
ATOM 710 N N . ASN A 1 87 ? 5.783 -4.370 0.067 1.00 95.06 87 ASN A N 1
ATOM 711 C CA . ASN A 1 87 ? 5.581 -5.737 0.546 1.00 95.06 87 ASN A CA 1
ATOM 712 C C . ASN A 1 87 ? 6.407 -6.037 1.805 1.00 95.06 87 ASN A C 1
ATOM 714 O O . ASN A 1 87 ? 5.890 -6.678 2.709 1.00 95.06 87 ASN A O 1
ATOM 718 N N . ASP A 1 88 ? 7.619 -5.485 1.932 1.00 93.94 88 ASP A N 1
ATOM 719 C CA . ASP A 1 88 ? 8.461 -5.626 3.133 1.00 93.94 88 ASP A CA 1
ATOM 720 C C . ASP A 1 88 ? 7.761 -5.126 4.416 1.00 93.94 88 ASP A C 1
ATOM 722 O O . ASP A 1 88 ? 8.100 -5.542 5.523 1.00 93.94 88 ASP A O 1
ATOM 726 N N . GLY A 1 89 ? 6.778 -4.226 4.281 1.00 87.25 89 GLY A N 1
ATOM 727 C CA . GLY A 1 89 ? 5.965 -3.707 5.383 1.00 87.25 89 GLY A CA 1
ATOM 728 C C . GLY A 1 89 ? 4.520 -4.217 5.416 1.00 87.25 89 GLY A C 1
ATOM 729 O O . GLY A 1 89 ? 3.724 -3.717 6.223 1.00 87.25 89 GLY A O 1
ATOM 730 N N . ALA A 1 90 ? 4.129 -5.143 4.537 1.00 85.81 90 ALA A N 1
ATOM 731 C CA . ALA A 1 90 ? 2.753 -5.613 4.396 1.00 85.81 90 ALA A CA 1
ATOM 732 C C . ALA A 1 90 ? 2.572 -7.059 4.864 1.00 85.81 90 ALA A C 1
ATOM 734 O O . ALA A 1 90 ? 3.228 -7.953 4.360 1.00 85.81 90 ALA A O 1
ATOM 735 N N . ALA A 1 91 ? 1.656 -7.273 5.817 1.00 74.44 91 ALA A N 1
ATOM 736 C CA . ALA A 1 91 ? 1.301 -8.610 6.302 1.00 74.44 91 ALA A CA 1
ATOM 737 C C . ALA A 1 91 ? 0.155 -9.233 5.478 1.00 74.44 91 ALA A C 1
ATOM 739 O O . ALA A 1 91 ? 0.309 -10.324 4.951 1.00 74.44 91 ALA A O 1
ATOM 740 N N . ASP A 1 92 ? -0.954 -8.503 5.296 1.00 78.38 92 ASP A N 1
ATOM 741 C CA . ASP A 1 92 ? -2.153 -8.982 4.570 1.00 78.38 92 ASP A CA 1
ATOM 742 C C . ASP A 1 92 ? -2.510 -8.112 3.343 1.00 78.38 92 ASP A C 1
ATOM 744 O O . ASP A 1 92 ? -3.565 -8.240 2.724 1.00 78.38 92 ASP A O 1
ATOM 748 N N . ASP A 1 93 ? -1.620 -7.184 2.991 1.00 87.69 93 ASP A N 1
ATOM 749 C CA . ASP A 1 93 ? -1.794 -6.152 1.962 1.00 87.69 93 ASP A CA 1
ATOM 750 C C . ASP A 1 93 ? -0.638 -6.256 0.948 1.00 87.69 93 ASP A C 1
ATOM 752 O O . ASP A 1 93 ? 0.083 -5.309 0.647 1.00 87.69 93 ASP A O 1
ATOM 756 N N . GLU A 1 94 ? -0.359 -7.451 0.446 1.00 91.31 94 GLU A N 1
ATOM 757 C CA . GLU A 1 94 ? 0.724 -7.595 -0.526 1.00 91.31 94 GLU A CA 1
ATOM 758 C C . GLU A 1 94 ? 0.298 -7.105 -1.914 1.00 91.31 94 GLU A C 1
ATOM 760 O O . GLU A 1 94 ? -0.861 -7.205 -2.341 1.00 91.31 94 GLU A O 1
ATOM 765 N N . LEU A 1 95 ? 1.256 -6.535 -2.637 1.00 92.38 95 LEU A N 1
ATOM 766 C CA . LEU A 1 95 ? 1.146 -6.201 -4.048 1.00 92.38 95 LEU A CA 1
ATOM 767 C C . LEU A 1 95 ? 1.774 -7.300 -4.910 1.00 92.38 95 LEU A C 1
ATOM 769 O O . LEU A 1 95 ? 2.739 -7.935 -4.483 1.00 92.38 95 LEU A O 1
ATOM 773 N N . PRO A 1 96 ? 1.295 -7.495 -6.155 1.00 92.00 96 PRO A N 1
ATOM 774 C CA . PRO A 1 96 ? 1.901 -8.456 -7.068 1.00 92.00 96 PRO A CA 1
ATOM 775 C C . PRO A 1 96 ? 3.372 -8.125 -7.335 1.00 92.00 96 PRO A C 1
ATOM 777 O O . PRO A 1 96 ? 3.683 -7.040 -7.833 1.00 92.00 96 PRO A O 1
ATOM 780 N N . THR A 1 97 ? 4.263 -9.069 -7.036 1.00 93.62 97 THR A N 1
ATOM 781 C CA . THR A 1 97 ? 5.700 -8.934 -7.294 1.00 93.62 97 THR A CA 1
ATOM 782 C C . THR A 1 97 ? 5.976 -8.733 -8.782 1.00 93.62 97 THR A C 1
ATOM 784 O O . THR A 1 97 ? 5.377 -9.381 -9.642 1.00 93.62 97 THR A O 1
ATOM 787 N N . VAL A 1 98 ? 6.909 -7.830 -9.086 1.00 93.94 98 VAL A N 1
ATOM 788 C CA . VAL A 1 98 ? 7.345 -7.524 -10.451 1.00 93.94 98 VAL A CA 1
ATOM 789 C C . VAL A 1 98 ? 8.724 -8.135 -10.681 1.00 93.94 98 VAL A C 1
ATOM 791 O O . VAL A 1 98 ? 9.717 -7.646 -10.141 1.00 93.94 98 VAL A O 1
ATOM 794 N N . ASP A 1 99 ? 8.778 -9.189 -11.491 1.00 95.81 99 ASP A N 1
ATOM 795 C CA . ASP A 1 99 ? 10.024 -9.797 -11.965 1.00 95.81 99 ASP A CA 1
ATOM 796 C C . ASP A 1 99 ? 10.461 -9.116 -13.268 1.00 95.81 99 ASP A C 1
ATOM 798 O O . ASP A 1 99 ? 9.808 -9.237 -14.307 1.00 95.81 99 ASP A O 1
ATOM 802 N N . VAL A 1 100 ? 11.536 -8.332 -13.193 1.00 95.31 100 VAL A N 1
ATOM 803 C CA . VAL A 1 100 ? 12.011 -7.524 -14.322 1.00 95.31 100 VAL A CA 1
ATOM 804 C C . VAL A 1 100 ? 12.582 -8.401 -15.432 1.00 95.31 100 VAL A C 1
ATOM 806 O O . VAL A 1 100 ? 12.289 -8.156 -16.603 1.00 95.31 100 VAL A O 1
ATOM 809 N N . ASP A 1 101 ? 13.377 -9.409 -15.077 1.00 95.94 101 ASP A N 1
ATOM 810 C CA . ASP A 1 101 ? 14.066 -10.254 -16.051 1.00 95.94 101 ASP A CA 1
ATOM 811 C C . ASP A 1 101 ? 13.057 -11.114 -16.816 1.00 95.94 101 ASP A C 1
ATOM 813 O O . ASP A 1 101 ? 13.096 -11.173 -18.046 1.00 95.94 101 ASP A O 1
ATOM 817 N N . GLU A 1 102 ? 12.076 -11.680 -16.114 1.00 95.81 102 GLU A N 1
ATOM 818 C CA . GLU A 1 102 ? 10.992 -12.442 -16.733 1.00 95.81 102 GLU A CA 1
ATOM 819 C C . GLU A 1 102 ? 10.133 -11.578 -17.669 1.00 95.81 102 GLU A C 1
ATOM 821 O O . GLU A 1 102 ? 9.753 -12.012 -18.761 1.00 95.81 102 GLU A O 1
ATOM 826 N N . LEU A 1 103 ? 9.820 -10.341 -17.268 1.00 94.00 103 LEU A N 1
ATOM 827 C CA . LEU A 1 103 ? 9.041 -9.419 -18.095 1.00 94.00 103 LEU A CA 1
ATOM 828 C C . LEU A 1 103 ? 9.770 -9.031 -19.384 1.00 94.00 103 LEU A C 1
ATOM 830 O O . LEU A 1 103 ? 9.135 -8.956 -20.439 1.00 94.00 103 LEU A O 1
ATOM 834 N N . LEU A 1 104 ? 11.080 -8.787 -19.308 1.00 93.69 104 LEU A N 1
ATOM 835 C CA . LEU A 1 104 ? 11.893 -8.465 -20.478 1.00 93.69 104 LEU A CA 1
ATOM 836 C C . LEU A 1 104 ? 12.048 -9.680 -21.397 1.00 93.69 104 LEU A C 1
ATOM 838 O O . LEU A 1 104 ? 11.798 -9.551 -22.595 1.00 93.69 104 LEU A O 1
ATOM 842 N N . ARG A 1 105 ? 12.320 -10.866 -20.839 1.00 94.44 105 ARG A N 1
ATOM 843 C CA . ARG A 1 105 ? 12.393 -12.130 -21.589 1.00 94.44 105 ARG A CA 1
ATOM 844 C C . ARG A 1 105 ? 11.105 -12.397 -22.372 1.00 94.44 105 ARG A C 1
ATOM 846 O O . ARG A 1 105 ? 11.137 -12.613 -23.580 1.00 94.44 105 ARG A O 1
ATOM 853 N N . ARG A 1 106 ? 9.938 -12.287 -21.725 1.00 91.81 106 ARG A N 1
ATOM 854 C CA . ARG A 1 106 ? 8.631 -12.441 -22.400 1.00 91.81 106 ARG A CA 1
ATOM 855 C C . ARG A 1 106 ? 8.383 -11.397 -23.486 1.00 91.81 106 ARG A C 1
ATOM 857 O O . ARG A 1 106 ? 7.634 -11.659 -24.424 1.00 91.81 106 ARG A O 1
ATOM 864 N N . ALA A 1 107 ? 8.939 -10.196 -23.348 1.00 90.19 107 ALA A N 1
ATOM 865 C CA . ALA A 1 107 ? 8.814 -9.155 -24.361 1.00 90.19 107 ALA A CA 1
ATOM 866 C C . ALA A 1 107 ? 9.717 -9.411 -25.578 1.00 90.19 107 ALA A C 1
ATOM 868 O O . ALA A 1 107 ? 9.416 -8.928 -26.668 1.00 90.19 107 ALA A O 1
ATOM 869 N N . GLU A 1 108 ? 10.816 -10.144 -25.414 1.00 89.38 108 GLU A N 1
ATOM 870 C CA . GLU A 1 108 ? 11.689 -10.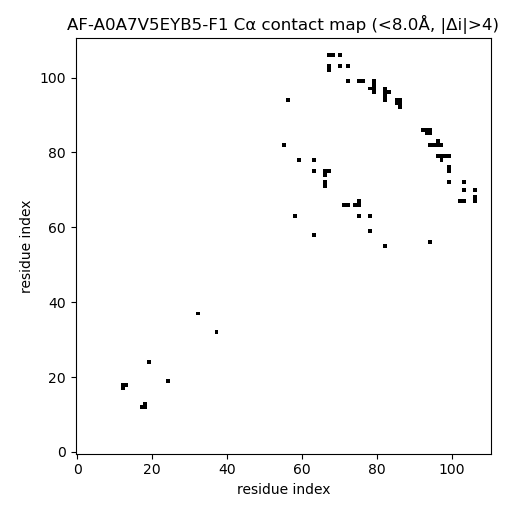585 -26.508 1.00 89.38 108 GLU A CA 1
ATOM 871 C C . GLU A 1 108 ? 11.049 -11.723 -27.309 1.00 89.38 108 GLU A C 1
ATOM 873 O O . GLU A 1 108 ? 11.037 -11.664 -28.532 1.00 89.38 108 GLU A O 1
ATOM 878 N N . GLU A 1 109 ? 10.412 -12.684 -26.637 1.00 89.50 109 GLU A N 1
ATOM 879 C CA . GLU A 1 109 ? 9.763 -13.854 -27.260 1.00 89.50 109 GLU A CA 1
ATOM 880 C C . GLU A 1 109 ? 8.516 -13.531 -28.097 1.00 89.50 109 GLU A C 1
ATOM 882 O O . GLU A 1 109 ? 8.026 -14.376 -28.843 1.00 89.50 109 GLU A O 1
ATOM 887 N N . ARG A 1 110 ? 7.960 -12.325 -27.949 1.00 76.44 110 ARG A N 1
ATOM 888 C CA . ARG A 1 110 ? 6.760 -11.874 -28.674 1.00 76.44 110 ARG A CA 1
ATOM 889 C C . ARG A 1 110 ? 7.073 -11.048 -29.928 1.00 76.44 110 ARG A C 1
ATOM 891 O O . ARG A 1 110 ? 6.127 -10.558 -30.549 1.00 76.44 110 ARG A O 1
ATOM 898 N N . CYS A 1 111 ? 8.350 -10.863 -30.263 1.00 56.81 111 CYS A N 1
ATOM 899 C CA . CYS A 1 111 ? 8.817 -10.276 -31.522 1.00 56.81 111 CYS A CA 1
ATOM 900 C C . CYS A 1 111 ? 9.138 -11.370 -32.542 1.00 56.81 111 CYS A C 1
ATOM 902 O O . CYS A 1 111 ? 8.856 -11.116 -33.733 1.00 56.81 111 CYS A O 1
#

Radius of gyration: 23.18 Å; Cα contacts (8 Å, |Δi|>4): 41; chains: 1; bounding box: 52×25×57 Å

Solvent-accessible surface area (backbone atoms only — not comparable to full-atom values): 6774 Å² total; per-residue (Å²): 143,64,62,71,62,54,51,50,52,51,51,56,38,56,75,71,46,74,66,75,75,42,92,69,64,92,55,83,79,90,65,93,56,86,56,93,64,38,66,59,55,49,51,51,53,52,50,55,47,53,52,53,51,51,49,53,52,51,47,46,72,61,45,48,64,56,30,54,75,67,65,37,58,69,60,42,50,55,53,28,49,53,47,48,64,49,34,80,75,35,90,89,63,68,66,84,82,63,59,57,68,62,52,51,53,57,57,58,76,74,110

Nearest PDB structures (foldseek):
  8oyy-assembly2_B  TM=3.097E-01  e=6.655E+00  synthetic construct

pLDDT: mean 88.63, std 9.49, range [50.91, 97.81]

Foldseek 3Di:
DCVVVVVVVVVVCVVVCVPVDPVCVPPDDPPPDPDPCSVVVVVVVVVVLVVVLVVLVVVCVPCVVVCLLVVPLVVLVVNQVVLVVSQVPDDPSHDDHRDSVVSNVVSVVVD